Protein AF-A0A7S2PCS6-F1 (afdb_monomer_lite)

Foldseek 3Di:
DPPDDPPDDPDDDDDPDDDDDDDPVRVVVCVVVVNDPDVPVVVLVVLLVVQLVVCVVPVASCQDCDDPVCNPNSVVLVLQLVQVVCVVVVHDHPCDPVNVVSCVVSRRDSCPPVVVVVVVVVVVVVD

Secondary structure (DSSP, 8-state):
----S-S----------SSSPPPHHHHHHHHHTT--S-HHHHHHHHHHHHHHHHHHHHSS----SS-TT-HHHHHHHHHHHHHHHHHHTT---S--HHHHHHHHHTT--S-HHHHHHHHHHHHHH--

Organism: NCBI:txid163516

Sequence (127 aa):
NYKKFNSQRIGQSDEYK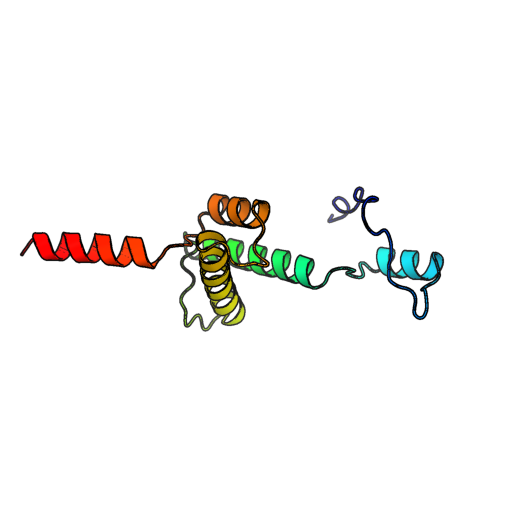IHGALSPERIQLLNEEGFSWDPREDTWHIMFDQLMQYKSKHGDCLVPRKFPENQSLANWAKNQREYFLRVKIGKPSPLTESRIIQLSDAGFEFELSKMKWELRYDQLKEF

Structure (mmCIF, N/CA/C/O backbone):
data_AF-A0A7S2PCS6-F1
#
_entry.id   AF-A0A7S2PCS6-F1
#
loop_
_atom_site.group_PDB
_atom_site.id
_atom_site.type_symbol
_atom_site.label_atom_id
_atom_site.label_alt_id
_atom_site.label_comp_id
_atom_site.label_asym_id
_atom_site.label_entity_id
_atom_site.label_seq_id
_atom_site.pdbx_PDB_ins_code
_atom_site.Cartn_x
_atom_site.Cartn_y
_atom_site.Cartn_z
_atom_site.occupancy
_atom_site.B_iso_or_equiv
_atom_site.auth_seq_id
_atom_site.auth_comp_id
_atom_site.auth_asym_id
_atom_site.auth_atom_id
_atom_site.pdbx_PDB_model_num
ATOM 1 N N . ASN A 1 1 ? 13.913 -23.293 5.882 1.00 35.31 1 ASN A N 1
ATOM 2 C CA . ASN A 1 1 ? 13.683 -23.849 4.529 1.00 35.31 1 ASN A CA 1
ATOM 3 C C . ASN A 1 1 ? 12.935 -22.852 3.650 1.00 35.31 1 ASN A C 1
ATOM 5 O O . ASN A 1 1 ? 11.778 -23.073 3.335 1.00 35.31 1 ASN A O 1
ATOM 9 N N . TYR A 1 2 ? 13.613 -21.777 3.235 1.00 27.12 2 TYR A N 1
ATOM 10 C CA . TYR A 1 2 ? 13.098 -20.770 2.290 1.00 27.12 2 TYR A CA 1
ATOM 11 C C . TYR A 1 2 ? 13.882 -20.801 0.965 1.00 27.12 2 TYR A C 1
ATOM 13 O O . TYR A 1 2 ? 14.191 -19.780 0.368 1.00 27.12 2 TYR A O 1
ATOM 21 N N . LYS A 1 3 ? 14.246 -22.002 0.502 1.00 37.91 3 LYS A N 1
ATOM 22 C CA . LYS A 1 3 ? 14.823 -22.219 -0.830 1.00 37.91 3 LYS A CA 1
ATOM 23 C C . LYS A 1 3 ? 13.750 -22.829 -1.715 1.00 37.91 3 LYS A C 1
ATOM 25 O O . LYS A 1 3 ? 13.653 -24.049 -1.761 1.00 37.91 3 LYS A O 1
ATOM 30 N N . LYS A 1 4 ? 12.911 -21.987 -2.317 1.00 38.25 4 LYS A N 1
ATOM 31 C CA . LYS A 1 4 ? 12.033 -22.274 -3.468 1.00 38.25 4 LYS A CA 1
ATOM 32 C C . LYS A 1 4 ? 11.138 -21.052 -3.654 1.00 38.25 4 LYS A C 1
ATOM 34 O O . LYS A 1 4 ? 10.060 -21.051 -3.097 1.00 38.25 4 LYS A O 1
ATOM 39 N N . PHE A 1 5 ? 11.603 -20.018 -4.356 1.00 36.28 5 PHE A N 1
ATOM 40 C CA . PHE A 1 5 ? 10.693 -19.121 -5.093 1.00 36.28 5 PHE A CA 1
ATOM 41 C C . PHE A 1 5 ? 11.350 -18.250 -6.175 1.00 36.28 5 PHE A C 1
ATOM 43 O O . PHE A 1 5 ? 10.621 -17.690 -6.976 1.00 36.28 5 PHE A O 1
ATOM 50 N N . ASN A 1 6 ? 12.681 -18.229 -6.328 1.00 31.17 6 ASN A N 1
ATOM 51 C CA . ASN A 1 6 ? 13.324 -17.445 -7.398 1.00 31.17 6 ASN A CA 1
ATOM 52 C C . ASN A 1 6 ? 13.991 -18.316 -8.473 1.00 31.17 6 ASN A C 1
ATOM 54 O O . ASN A 1 6 ? 15.151 -18.131 -8.815 1.00 31.17 6 ASN A O 1
ATOM 58 N N . SER A 1 7 ? 13.246 -19.282 -9.017 1.00 34.78 7 SER A N 1
ATOM 59 C CA . SER A 1 7 ? 13.635 -20.003 -10.237 1.00 34.78 7 SER A CA 1
ATOM 60 C C . SER A 1 7 ? 12.510 -19.914 -11.256 1.00 34.78 7 SER A C 1
ATOM 62 O O . SER A 1 7 ? 11.820 -20.897 -11.492 1.00 34.78 7 SER A O 1
ATOM 64 N N . GLN A 1 8 ? 12.310 -18.716 -11.800 1.00 37.12 8 GLN A N 1
ATOM 65 C CA . GLN A 1 8 ? 11.776 -18.432 -13.137 1.00 37.12 8 GLN A CA 1
ATOM 66 C C . GLN A 1 8 ? 11.373 -16.965 -13.170 1.00 37.12 8 GLN A C 1
ATOM 68 O O . GLN A 1 8 ? 10.354 -16.598 -12.602 1.00 37.12 8 GLN A O 1
ATOM 73 N N . ARG A 1 9 ? 12.187 -16.151 -13.842 1.00 39.62 9 ARG A N 1
ATOM 74 C CA . ARG A 1 9 ? 11.788 -14.972 -14.627 1.00 39.62 9 ARG A CA 1
ATOM 75 C C . ARG A 1 9 ? 13.030 -14.462 -15.354 1.00 39.62 9 ARG A C 1
ATOM 77 O O . ARG A 1 9 ? 13.574 -13.408 -15.060 1.00 39.62 9 ARG A O 1
ATOM 84 N N . ILE A 1 10 ? 13.503 -15.277 -16.294 1.00 46.03 10 ILE A N 1
ATOM 85 C CA . ILE A 1 10 ? 14.352 -14.789 -17.380 1.00 46.03 10 ILE A CA 1
ATOM 86 C C . ILE A 1 10 ? 13.367 -14.387 -18.475 1.00 46.03 10 ILE A C 1
ATOM 88 O O . ILE A 1 10 ? 12.714 -15.249 -19.060 1.00 46.03 10 ILE A O 1
ATOM 92 N N . GLY A 1 11 ? 13.170 -13.087 -18.667 1.00 39.22 11 GLY A N 1
ATOM 93 C CA . GLY A 1 11 ? 12.281 -12.565 -19.699 1.00 39.22 11 GLY A CA 1
ATOM 94 C C . GLY A 1 11 ? 11.759 -11.175 -19.362 1.00 39.22 11 GLY A C 1
ATOM 95 O O . GLY A 1 11 ? 10.913 -11.042 -18.481 1.00 39.22 11 GLY A O 1
ATOM 96 N N . GLN A 1 12 ? 12.225 -10.194 -20.140 1.00 34.69 12 GLN A N 1
ATOM 97 C CA . GLN A 1 12 ? 11.927 -8.753 -20.122 1.00 34.69 12 GLN A CA 1
ATOM 98 C C . GLN A 1 12 ? 12.831 -7.891 -19.231 1.00 34.69 12 GLN A C 1
ATOM 100 O O . GLN A 1 12 ? 12.408 -7.314 -18.235 1.00 34.69 12 GLN A O 1
ATOM 105 N N . SER A 1 13 ? 14.077 -7.741 -19.670 1.00 40.16 13 SER A N 1
ATOM 106 C CA . SER A 1 13 ? 14.900 -6.563 -19.380 1.00 40.16 13 SER A CA 1
ATOM 107 C C . SER A 1 13 ? 15.804 -6.288 -20.584 1.00 40.16 13 SER A C 1
ATOM 109 O O . SER A 1 13 ? 17.031 -6.260 -20.475 1.00 40.16 13 SER A O 1
ATOM 111 N N . ASP A 1 14 ? 15.194 -6.174 -21.764 1.00 44.34 14 ASP A N 1
ATOM 112 C CA . ASP A 1 14 ? 15.871 -5.556 -22.897 1.00 44.34 14 ASP A CA 1
ATOM 113 C C . ASP A 1 14 ? 16.155 -4.096 -22.505 1.00 44.34 14 ASP A C 1
ATOM 115 O O . ASP A 1 14 ? 15.255 -3.371 -22.083 1.00 44.34 14 ASP A O 1
ATOM 119 N N . GLU A 1 15 ? 17.426 -3.699 -22.592 1.00 41.91 15 GLU A N 1
ATOM 120 C CA . GLU A 1 15 ? 17.942 -2.346 -22.338 1.00 41.91 15 GLU A CA 1
ATOM 121 C C . GLU A 1 15 ? 17.988 -1.865 -20.873 1.00 41.91 15 GLU A C 1
ATOM 123 O O . GLU A 1 15 ? 17.385 -0.855 -20.498 1.00 41.91 15 GLU A O 1
ATOM 128 N N . TYR A 1 16 ? 18.866 -2.454 -20.051 1.00 50.84 16 TYR A N 1
ATOM 129 C CA . TYR A 1 16 ? 19.509 -1.646 -19.006 1.00 50.84 16 TYR A CA 1
ATOM 130 C C . TYR A 1 16 ? 20.381 -0.594 -19.695 1.00 50.84 16 TYR A C 1
ATOM 132 O O . TYR A 1 16 ? 21.510 -0.857 -20.114 1.00 50.84 16 TYR A O 1
ATOM 140 N N . LYS A 1 17 ? 19.788 0.586 -19.890 1.00 43.72 17 LYS A N 1
ATOM 141 C CA . LYS A 1 17 ? 20.380 1.728 -20.579 1.00 43.72 17 LYS A CA 1
ATOM 142 C C . LYS A 1 17 ? 21.786 2.010 -20.060 1.00 43.72 17 LYS A C 1
ATOM 144 O O . LYS A 1 17 ? 22.029 2.305 -18.894 1.00 43.72 17 LYS A O 1
ATOM 149 N N . ILE A 1 18 ? 22.682 1.875 -21.021 1.00 52.25 18 ILE A N 1
ATOM 150 C CA . ILE A 1 18 ? 24.127 1.981 -21.010 1.00 52.25 18 ILE A CA 1
ATOM 151 C C . ILE A 1 18 ? 24.570 3.310 -20.388 1.00 52.25 18 ILE A C 1
ATOM 153 O O . ILE A 1 18 ? 24.533 4.343 -21.043 1.00 52.25 18 ILE A O 1
ATOM 157 N N . HIS A 1 19 ? 25.053 3.249 -19.148 1.00 38.25 19 HIS A N 1
ATOM 158 C CA . HIS A 1 19 ? 26.172 4.052 -18.649 1.00 38.25 19 HIS A CA 1
ATOM 159 C C . HIS A 1 19 ? 26.857 3.255 -17.520 1.00 38.25 19 HIS A C 1
ATOM 161 O O . HIS A 1 19 ? 26.496 3.379 -16.356 1.00 38.25 19 HIS A O 1
ATOM 167 N N . GLY A 1 20 ? 27.824 2.395 -17.874 1.00 54.09 20 GLY A N 1
ATOM 168 C CA . GLY A 1 20 ? 28.641 1.631 -16.910 1.00 54.09 20 GLY A CA 1
ATOM 169 C C . GLY A 1 20 ? 28.135 0.220 -16.576 1.00 54.09 20 GLY A C 1
ATOM 170 O O . GLY A 1 20 ? 27.941 -0.098 -15.407 1.00 54.09 20 GLY A O 1
ATOM 171 N N . ALA A 1 21 ? 27.920 -0.625 -17.593 1.00 66.44 21 ALA A N 1
ATOM 172 C CA . ALA A 1 21 ? 27.394 -1.986 -17.439 1.00 66.44 21 ALA A CA 1
ATOM 173 C C . ALA A 1 21 ? 28.178 -2.830 -16.407 1.00 66.44 21 ALA A C 1
ATOM 175 O O . ALA A 1 21 ? 29.402 -2.957 -16.484 1.00 66.44 21 ALA A O 1
ATOM 176 N N . LEU A 1 22 ? 27.459 -3.419 -15.445 1.00 70.06 22 LEU A N 1
ATOM 177 C CA . LEU A 1 22 ? 27.990 -4.437 -14.535 1.00 70.06 22 LEU A CA 1
ATOM 178 C C . LEU A 1 22 ? 28.318 -5.708 -15.330 1.00 70.06 22 LEU A C 1
ATOM 180 O O . LEU A 1 22 ? 27.570 -6.083 -16.231 1.00 70.06 22 LEU A O 1
ATOM 184 N N . SER A 1 23 ? 29.430 -6.371 -14.999 1.00 80.06 23 SER A N 1
ATOM 185 C CA . SER A 1 23 ? 29.782 -7.634 -15.650 1.00 80.06 23 SER A CA 1
ATOM 186 C C . SER A 1 23 ? 28.782 -8.740 -15.270 1.00 80.06 23 SER A C 1
ATOM 188 O O . SER A 1 23 ? 28.196 -8.677 -14.181 1.00 80.06 23 SER A O 1
ATOM 190 N N . PRO A 1 24 ? 28.590 -9.762 -16.122 1.00 74.94 24 PRO A N 1
ATOM 191 C CA . PRO A 1 24 ? 27.722 -10.900 -15.816 1.00 74.94 24 PRO A CA 1
ATOM 192 C C . PRO A 1 24 ? 28.046 -11.562 -14.469 1.00 74.94 24 PRO A C 1
ATOM 194 O O . PRO A 1 24 ? 27.138 -11.930 -13.730 1.00 74.94 24 PRO A O 1
ATOM 197 N N . GLU A 1 25 ? 29.327 -11.624 -14.100 1.00 76.94 25 GLU A N 1
ATOM 198 C CA . GLU A 1 25 ? 29.791 -12.185 -12.826 1.00 76.94 25 GLU A CA 1
ATOM 199 C C . GLU A 1 25 ? 29.337 -11.333 -11.633 1.00 76.94 25 GLU A C 1
ATOM 201 O O . GLU A 1 25 ? 28.933 -11.865 -10.602 1.00 76.94 25 GLU A O 1
ATOM 206 N N . ARG A 1 26 ? 29.343 -9.998 -11.767 1.00 76.25 26 ARG A N 1
ATOM 207 C CA . ARG A 1 26 ? 28.826 -9.095 -10.726 1.00 76.25 26 ARG A CA 1
ATOM 208 C C . ARG A 1 26 ? 27.315 -9.207 -10.583 1.00 76.25 26 ARG A C 1
ATOM 210 O O . ARG A 1 26 ? 26.817 -9.180 -9.465 1.00 76.25 26 ARG A O 1
ATOM 217 N N . ILE A 1 27 ? 26.595 -9.346 -11.695 1.00 76.25 27 ILE A N 1
ATOM 218 C CA . ILE A 1 27 ? 25.145 -9.576 -11.677 1.00 76.25 27 ILE A CA 1
ATOM 219 C C . ILE A 1 27 ? 24.837 -10.904 -10.978 1.00 76.25 27 ILE A C 1
ATOM 221 O O . ILE A 1 27 ? 23.936 -10.954 -10.146 1.00 76.25 27 ILE A O 1
ATOM 225 N N . GLN A 1 28 ? 25.607 -11.957 -11.263 1.00 74.94 28 GLN A N 1
ATOM 226 C CA . GLN A 1 28 ? 25.443 -13.255 -10.614 1.00 74.94 28 GLN A CA 1
ATOM 227 C C . GLN A 1 28 ? 25.683 -13.176 -9.102 1.00 74.94 28 GLN A C 1
ATOM 229 O O . GLN A 1 28 ? 24.833 -13.638 -8.347 1.00 74.94 28 GLN A O 1
ATOM 234 N N . LEU A 1 29 ? 26.770 -12.539 -8.656 1.00 80.31 29 LEU A N 1
ATOM 235 C CA . LEU A 1 29 ? 27.038 -12.344 -7.225 1.00 80.31 29 LEU A CA 1
ATOM 236 C C . LEU A 1 29 ? 25.917 -11.556 -6.539 1.00 80.31 29 LEU A C 1
ATOM 238 O O . LEU A 1 29 ? 25.445 -11.947 -5.480 1.00 80.31 29 LEU A O 1
ATOM 242 N N . LEU A 1 30 ? 25.441 -10.476 -7.161 1.00 78.00 30 LEU A N 1
ATOM 243 C CA . LEU A 1 30 ? 24.322 -9.698 -6.628 1.00 78.00 30 LEU A CA 1
ATOM 244 C C . LEU A 1 30 ? 23.046 -10.548 -6.530 1.00 78.00 30 LEU A C 1
ATOM 246 O O . LEU A 1 30 ? 22.355 -10.490 -5.518 1.00 78.00 30 LEU A O 1
ATOM 250 N N . ASN A 1 31 ? 22.758 -11.385 -7.527 1.00 76.19 31 ASN A N 1
ATOM 251 C CA . ASN A 1 31 ? 21.622 -12.306 -7.480 1.00 76.19 31 ASN A CA 1
ATOM 252 C C . ASN A 1 31 ? 21.760 -13.357 -6.367 1.00 76.19 31 ASN A C 1
ATOM 254 O O . ASN A 1 31 ? 20.773 -13.668 -5.702 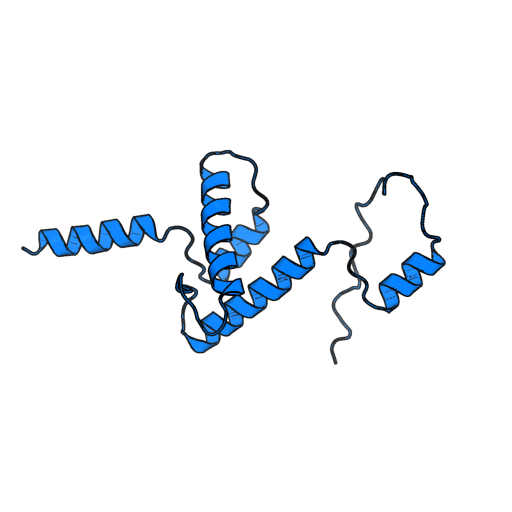1.00 76.19 31 ASN A O 1
ATOM 258 N N . GLU A 1 32 ? 22.963 -13.900 -6.157 1.00 78.69 32 GLU A N 1
ATOM 259 C CA . GLU A 1 32 ? 23.256 -14.868 -5.089 1.00 78.69 32 GLU A CA 1
ATOM 260 C C . GLU A 1 32 ? 23.100 -14.246 -3.693 1.00 78.69 32 GLU A C 1
ATOM 262 O O . GLU A 1 32 ? 22.565 -14.892 -2.791 1.00 78.69 32 GLU A O 1
ATOM 267 N N . GLU A 1 33 ? 23.456 -12.970 -3.547 1.00 79.69 33 GLU A N 1
ATOM 268 C CA . GLU A 1 33 ? 23.258 -12.171 -2.330 1.00 79.69 33 GLU A CA 1
ATOM 269 C C . GLU A 1 3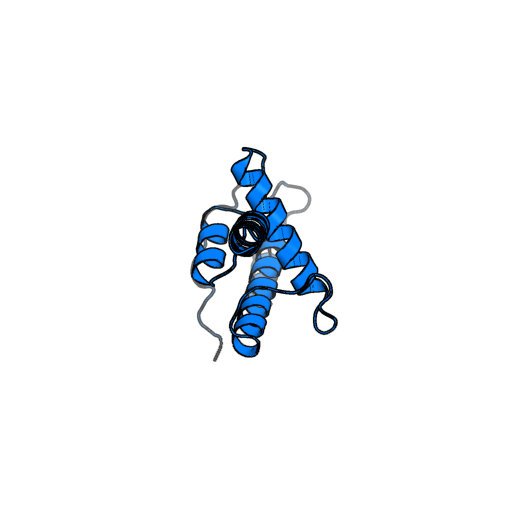3 ? 21.813 -11.650 -2.169 1.00 79.69 33 GLU A C 1
ATOM 271 O O . GLU A 1 33 ? 21.500 -10.941 -1.212 1.00 79.69 33 GLU A O 1
ATOM 276 N N . GLY A 1 34 ? 20.903 -11.996 -3.089 1.00 69.81 34 GLY A N 1
ATOM 277 C CA . GLY A 1 34 ? 19.497 -11.590 -3.030 1.00 69.81 34 GLY A 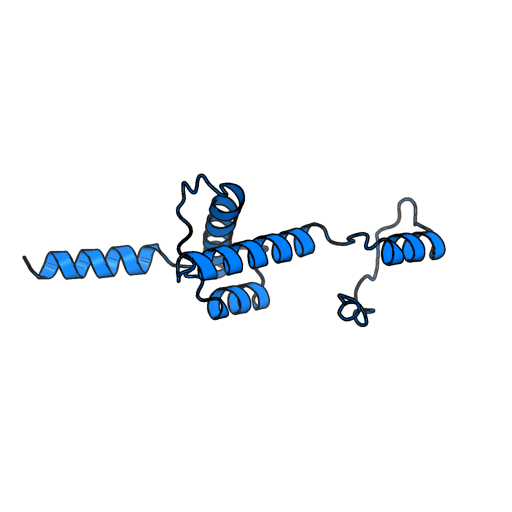CA 1
ATOM 278 C C . GLY A 1 34 ? 19.268 -10.104 -3.317 1.00 69.81 34 GLY A C 1
ATOM 279 O O . GLY A 1 34 ? 18.291 -9.528 -2.839 1.00 69.81 34 GLY A O 1
ATOM 280 N N . PHE A 1 35 ? 20.165 -9.473 -4.075 1.00 71.25 35 PHE A N 1
ATOM 281 C CA . PHE A 1 35 ? 20.048 -8.075 -4.467 1.00 71.25 35 PHE A CA 1
ATOM 282 C C . PHE A 1 35 ? 18.760 -7.825 -5.251 1.00 71.25 35 PHE A C 1
ATOM 284 O O . PHE A 1 35 ? 18.447 -8.506 -6.231 1.00 71.25 35 PHE A O 1
ATOM 291 N N . SER A 1 36 ? 18.036 -6.794 -4.832 1.00 70.38 36 SER A N 1
ATOM 292 C CA . SER A 1 36 ? 16.802 -6.387 -5.479 1.00 70.38 36 SER A CA 1
ATOM 293 C C . SER A 1 36 ? 17.054 -5.477 -6.665 1.00 70.38 36 SER A C 1
ATOM 295 O O . SER A 1 36 ? 17.567 -4.365 -6.528 1.00 70.38 36 SER A O 1
ATOM 297 N N . TRP A 1 37 ? 16.622 -5.933 -7.834 1.00 73.88 37 TRP A N 1
ATOM 298 C CA . TRP A 1 37 ? 16.649 -5.140 -9.060 1.00 73.88 37 TRP A CA 1
ATOM 299 C C . TRP A 1 37 ? 15.412 -4.251 -9.221 1.00 73.88 37 TRP A C 1
ATOM 301 O O . TRP A 1 37 ? 15.422 -3.355 -10.064 1.00 73.88 37 TRP A O 1
ATOM 311 N N . ASP A 1 38 ? 14.380 -4.453 -8.393 1.00 74.75 38 ASP A N 1
ATOM 312 C CA . ASP A 1 38 ? 13.206 -3.587 -8.331 1.00 74.75 38 ASP A CA 1
ATOM 313 C C . ASP A 1 38 ? 12.787 -3.312 -6.873 1.00 74.75 38 ASP A C 1
ATOM 315 O O . ASP A 1 38 ? 11.885 -3.954 -6.327 1.00 74.75 38 ASP A O 1
ATOM 319 N N . PRO A 1 39 ? 13.392 -2.292 -6.235 1.00 72.69 39 PRO A N 1
ATOM 320 C CA . PRO A 1 39 ? 13.045 -1.901 -4.871 1.00 72.69 39 PRO A CA 1
ATOM 321 C C . PRO A 1 39 ? 11.563 -1.538 -4.678 1.00 72.69 39 PRO A C 1
ATOM 323 O O . PRO A 1 39 ? 11.065 -1.534 -3.547 1.00 72.69 39 PRO A O 1
ATOM 326 N N . ARG A 1 40 ? 10.838 -1.189 -5.755 1.00 72.56 40 ARG A N 1
ATOM 327 C CA . ARG A 1 40 ? 9.405 -0.870 -5.673 1.00 72.56 40 ARG A CA 1
ATOM 328 C C . ARG A 1 40 ? 8.566 -2.139 -5.574 1.00 72.56 40 ARG A C 1
ATOM 330 O O . ARG A 1 40 ? 7.606 -2.133 -4.803 1.00 72.56 40 ARG A O 1
ATOM 337 N N . GLU A 1 41 ? 8.922 -3.194 -6.305 1.00 77.12 41 GLU A N 1
ATOM 338 C CA . GLU A 1 41 ? 8.287 -4.513 -6.164 1.00 77.12 41 GLU A CA 1
ATOM 339 C C . GLU A 1 41 ? 8.529 -5.098 -4.771 1.00 77.12 41 GLU A C 1
ATOM 341 O O . GLU A 1 41 ? 7.587 -5.541 -4.115 1.00 77.12 41 GLU A O 1
ATOM 346 N N . ASP A 1 42 ? 9.741 -4.980 -4.236 1.00 81.06 42 ASP A N 1
ATOM 347 C CA . ASP A 1 42 ? 10.018 -5.437 -2.870 1.00 81.06 42 ASP A CA 1
ATOM 348 C C . ASP A 1 42 ? 9.190 -4.692 -1.827 1.00 81.06 42 ASP A C 1
ATOM 350 O O . ASP A 1 42 ? 8.607 -5.291 -0.921 1.00 81.06 42 ASP A O 1
ATOM 354 N N . THR A 1 43 ? 9.089 -3.369 -1.978 1.00 86.38 43 THR A N 1
ATOM 355 C CA . THR A 1 43 ? 8.262 -2.545 -1.090 1.00 86.38 43 THR A CA 1
ATOM 356 C C . THR A 1 43 ? 6.795 -2.972 -1.154 1.00 86.38 43 THR A C 1
ATOM 358 O O . THR A 1 43 ? 6.112 -2.964 -0.128 1.00 86.38 43 THR A O 1
ATOM 361 N N . TRP A 1 44 ? 6.295 -3.353 -2.334 1.00 90.31 44 TRP A N 1
ATOM 362 C CA . TRP A 1 44 ? 4.945 -3.891 -2.481 1.00 90.31 44 TRP A CA 1
ATOM 363 C C . TRP A 1 44 ? 4.760 -5.168 -1.663 1.00 90.31 44 TRP A C 1
ATOM 365 O O . TRP A 1 44 ? 3.842 -5.222 -0.845 1.00 90.31 44 TRP A O 1
ATOM 375 N N . HIS A 1 45 ? 5.644 -6.154 -1.833 1.00 90.44 45 HIS A N 1
ATOM 376 C CA . HIS A 1 45 ? 5.552 -7.433 -1.128 1.00 90.44 45 HIS A CA 1
ATOM 377 C C . HIS A 1 45 ? 5.627 -7.264 0.392 1.00 90.44 45 HIS A C 1
ATOM 379 O O . HIS A 1 45 ? 4.760 -7.764 1.105 1.00 90.44 45 HIS A O 1
ATOM 385 N N . ILE A 1 46 ? 6.580 -6.468 0.886 1.00 91.88 46 ILE A N 1
ATOM 386 C CA . ILE A 1 46 ? 6.733 -6.193 2.323 1.00 91.88 46 ILE A CA 1
ATOM 387 C C . ILE A 1 46 ? 5.460 -5.568 2.907 1.00 91.88 46 ILE A C 1
ATOM 389 O O . ILE A 1 46 ? 4.997 -5.964 3.976 1.00 91.88 46 ILE A O 1
ATOM 393 N N . MET A 1 47 ? 4.882 -4.578 2.225 1.00 95.12 47 MET A N 1
ATOM 394 C CA . MET A 1 47 ? 3.688 -3.890 2.722 1.00 95.12 47 MET A CA 1
ATOM 395 C C . MET A 1 47 ? 2.434 -4.759 2.617 1.00 95.12 47 MET A C 1
ATOM 397 O O . MET A 1 47 ? 1.574 -4.695 3.496 1.00 95.12 47 MET A O 1
ATOM 401 N N . PHE A 1 48 ? 2.340 -5.593 1.581 1.00 94.31 48 PHE A N 1
ATOM 402 C CA . PHE A 1 48 ? 1.263 -6.565 1.447 1.00 94.31 48 PHE A CA 1
ATOM 403 C C . PHE A 1 48 ? 1.308 -7.605 2.575 1.00 94.31 48 PHE A C 1
ATOM 405 O O . PHE A 1 48 ? 0.287 -7.864 3.210 1.00 94.31 48 PHE A O 1
ATOM 412 N N . ASP A 1 49 ? 2.489 -8.119 2.917 1.00 95.19 49 ASP A N 1
ATOM 413 C CA . ASP A 1 49 ? 2.651 -9.032 4.052 1.00 95.19 49 ASP A CA 1
ATOM 414 C C . ASP A 1 49 ? 2.272 -8.359 5.380 1.00 95.19 49 ASP A C 1
ATOM 416 O O . ASP A 1 49 ? 1.591 -8.958 6.216 1.00 95.19 49 ASP A O 1
ATOM 420 N N . GLN A 1 50 ? 2.638 -7.086 5.572 1.00 95.69 50 GLN A N 1
ATOM 421 C CA . GLN A 1 50 ? 2.212 -6.310 6.743 1.00 95.69 50 GLN A CA 1
ATOM 422 C C . GLN A 1 50 ? 0.691 -6.117 6.796 1.00 95.69 50 GLN A C 1
ATOM 424 O O . GLN A 1 50 ? 0.105 -6.178 7.879 1.00 95.69 50 GLN A O 1
ATOM 429 N N . LEU A 1 51 ? 0.034 -5.920 5.648 1.00 96.38 51 LEU A N 1
ATOM 430 C CA . LEU A 1 51 ? -1.425 -5.867 5.569 1.00 96.38 51 LEU A CA 1
ATOM 431 C C . LEU A 1 51 ? -2.046 -7.208 5.985 1.00 96.38 51 LEU A C 1
ATOM 433 O O . LEU A 1 51 ? -3.006 -7.222 6.752 1.00 96.38 51 LEU A O 1
ATOM 437 N N . MET A 1 52 ? -1.486 -8.333 5.538 1.00 96.62 52 MET A N 1
ATOM 438 C CA . MET A 1 52 ? -1.971 -9.662 5.918 1.00 96.62 52 MET A CA 1
ATOM 439 C C . MET A 1 52 ? -1.784 -9.945 7.413 1.00 96.62 52 MET A C 1
ATOM 441 O O . MET A 1 52 ? -2.671 -10.519 8.045 1.00 96.62 52 MET A O 1
ATOM 445 N N . GLN A 1 53 ? -0.680 -9.488 8.011 1.00 95.19 53 GLN A N 1
ATOM 446 C CA . GLN A 1 53 ? -0.478 -9.554 9.463 1.00 95.19 53 GLN A CA 1
ATOM 447 C C . GLN A 1 53 ? -1.496 -8.693 10.218 1.00 95.19 53 GLN A C 1
ATOM 449 O O . GLN A 1 53 ? -2.072 -9.148 11.208 1.00 95.19 53 GLN A O 1
ATOM 454 N N . TYR A 1 54 ? -1.760 -7.475 9.732 1.00 95.31 54 TYR A N 1
ATOM 455 C CA . TYR A 1 54 ? -2.812 -6.620 10.278 1.00 95.31 54 TYR A CA 1
ATOM 456 C C . TYR A 1 54 ? -4.167 -7.335 10.224 1.00 95.31 54 TYR A C 1
ATOM 458 O O . TYR A 1 54 ? -4.831 -7.463 11.252 1.00 95.31 54 TYR A O 1
ATOM 466 N N . LYS A 1 55 ? -4.531 -7.901 9.067 1.00 94.69 55 LYS A N 1
ATOM 467 C CA . LYS A 1 55 ? -5.767 -8.670 8.896 1.00 94.69 55 LYS A CA 1
ATOM 468 C C . LYS A 1 55 ? -5.850 -9.854 9.847 1.00 94.69 55 LYS A C 1
ATOM 470 O O . LYS A 1 55 ? -6.885 -10.059 10.466 1.00 94.69 55 LYS A O 1
ATOM 475 N N . SER A 1 56 ? -4.769 -10.610 10.019 1.00 94.12 56 SER A N 1
ATOM 476 C CA . SER A 1 56 ? -4.750 -11.734 10.961 1.00 94.12 56 SER A CA 1
ATOM 477 C C . SER A 1 56 ? -5.004 -11.301 12.408 1.00 94.12 56 SER A C 1
ATOM 479 O O . SER A 1 56 ? -5.530 -12.094 13.184 1.00 94.12 56 SER A O 1
ATOM 481 N N . LYS A 1 57 ? -4.613 -10.078 12.785 1.00 93.56 57 LYS A N 1
ATOM 482 C CA . LYS A 1 57 ? -4.777 -9.546 14.144 1.00 93.56 57 LYS A CA 1
ATOM 483 C C . LYS A 1 57 ? -6.135 -8.873 14.361 1.00 93.56 57 LYS A C 1
ATOM 485 O O . LYS A 1 57 ? -6.690 -8.978 15.450 1.00 93.56 57 LYS A O 1
ATOM 490 N N . HIS A 1 58 ? -6.641 -8.162 13.356 1.00 91.25 58 HIS A N 1
ATOM 491 C CA . HIS A 1 58 ? -7.828 -7.309 13.470 1.00 91.25 58 HIS A CA 1
ATOM 492 C C . HIS A 1 58 ? -9.083 -7.907 12.814 1.00 91.25 58 HIS A C 1
ATOM 494 O O . HIS A 1 58 ? -10.188 -7.486 13.129 1.00 91.25 58 HIS A O 1
ATOM 500 N N . GLY A 1 59 ? -8.927 -8.899 11.934 1.00 90.88 59 GLY A N 1
ATOM 501 C CA . GLY A 1 59 ? -10.008 -9.540 11.179 1.00 90.88 59 GLY A CA 1
ATOM 502 C C . GLY A 1 59 ? -10.342 -8.857 9.848 1.00 90.88 59 GLY A C 1
ATOM 503 O O . GLY A 1 59 ? -11.012 -9.457 9.010 1.00 90.88 59 GLY A O 1
ATOM 504 N N . ASP A 1 60 ? -9.839 -7.643 9.617 1.00 90.12 60 ASP A N 1
ATOM 505 C CA . ASP A 1 60 ? -10.134 -6.823 8.442 1.00 90.12 60 ASP A CA 1
ATOM 506 C C . ASP A 1 60 ? -8.885 -6.134 7.864 1.00 90.12 60 ASP A C 1
ATOM 508 O O . ASP A 1 60 ? -7.793 -6.179 8.427 1.00 90.12 60 ASP A O 1
ATOM 512 N N . CYS A 1 61 ? -9.052 -5.477 6.716 1.00 91.81 61 CYS A N 1
ATOM 513 C CA . CYS A 1 61 ? -8.025 -4.654 6.071 1.00 91.81 61 CYS A CA 1
ATOM 514 C C . CYS A 1 61 ? -8.292 -3.142 6.242 1.00 91.81 61 CYS A C 1
ATOM 516 O O . CYS A 1 61 ? -7.789 -2.310 5.474 1.00 91.81 61 CYS A O 1
ATOM 518 N N . LEU A 1 62 ? -9.092 -2.753 7.238 1.00 88.62 62 LEU A N 1
ATOM 519 C CA . LEU A 1 62 ? -9.510 -1.377 7.509 1.00 88.62 62 LEU A CA 1
ATOM 520 C C . LEU A 1 62 ? -8.464 -0.635 8.347 1.00 88.62 62 LEU A C 1
ATOM 522 O O . LEU A 1 62 ? -8.751 -0.100 9.416 1.00 88.62 62 LEU A O 1
ATOM 526 N N . VAL A 1 63 ? -7.234 -0.563 7.830 1.00 90.06 63 VAL A N 1
ATOM 527 C CA . VAL A 1 63 ? -6.114 0.093 8.518 1.00 90.06 63 VAL A CA 1
ATOM 528 C C . VAL A 1 63 ? -6.459 1.563 8.838 1.00 90.06 63 VAL A C 1
ATOM 530 O O . VAL A 1 63 ? -6.700 2.346 7.903 1.00 90.06 63 VAL A O 1
ATOM 533 N N . PRO A 1 64 ? -6.469 1.974 10.124 1.00 87.50 64 PRO A N 1
ATOM 534 C CA . PRO A 1 64 ? -6.768 3.339 10.531 1.00 87.50 64 PRO A CA 1
ATOM 535 C C . PRO A 1 64 ? -5.740 4.331 9.991 1.00 87.50 64 PRO A C 1
ATOM 537 O O . PRO A 1 64 ? -4.550 4.046 9.912 1.00 87.50 64 PRO A O 1
ATOM 540 N N . ARG A 1 65 ? -6.176 5.561 9.689 1.00 86.12 65 ARG A N 1
ATOM 541 C CA . ARG A 1 65 ? -5.269 6.626 9.213 1.00 86.12 65 ARG A CA 1
ATOM 542 C C . ARG A 1 65 ? -4.156 6.947 10.219 1.00 86.12 65 ARG A C 1
ATOM 544 O O . ARG A 1 65 ? -3.040 7.278 9.821 1.00 86.12 65 ARG A O 1
ATOM 551 N N . LYS A 1 66 ? -4.488 6.904 11.508 1.00 87.69 66 LYS A N 1
ATOM 552 C CA . LYS A 1 66 ? -3.537 6.997 12.615 1.00 87.69 66 LYS A CA 1
ATOM 553 C C . LYS A 1 66 ? -3.431 5.599 13.205 1.00 87.69 66 LYS A C 1
ATOM 555 O O . LYS A 1 66 ? -4.302 5.215 13.978 1.00 87.69 66 LYS A O 1
ATOM 560 N N . PHE A 1 67 ? -2.415 4.855 12.787 1.00 90.56 67 PHE A N 1
ATOM 561 C CA . PHE A 1 67 ? -2.118 3.527 13.315 1.00 90.56 67 PHE A CA 1
ATOM 562 C C . PHE A 1 67 ? -0.749 3.592 14.003 1.00 90.56 67 PHE A C 1
ATOM 564 O O . PHE A 1 67 ? 0.269 3.507 13.312 1.00 90.56 67 PHE A O 1
ATOM 571 N N . PRO A 1 68 ? -0.708 3.846 15.326 1.00 88.38 68 PRO A N 1
ATOM 572 C CA . PRO A 1 68 ? 0.537 4.085 16.057 1.00 88.38 68 PRO A CA 1
ATOM 573 C C . PRO A 1 68 ? 1.551 2.947 15.931 1.00 88.38 68 PRO A C 1
ATOM 575 O O . PRO A 1 68 ? 2.750 3.198 15.876 1.00 88.38 68 PRO A O 1
ATOM 578 N N . GLU A 1 69 ? 1.071 1.708 15.846 1.00 92.25 69 GLU A N 1
ATOM 579 C CA . GLU A 1 69 ? 1.901 0.514 15.736 1.00 92.25 69 GLU A CA 1
ATOM 580 C C . GLU A 1 69 ? 2.616 0.424 14.387 1.00 92.25 69 GLU A C 1
ATOM 582 O O . GLU A 1 69 ? 3.712 -0.127 14.310 1.00 92.25 69 GLU A O 1
ATOM 587 N N . ASN A 1 70 ? 2.012 0.955 13.318 1.00 92.94 70 ASN A N 1
ATOM 588 C CA . ASN A 1 70 ? 2.618 0.961 11.992 1.00 92.94 70 ASN A CA 1
ATOM 589 C C . ASN A 1 70 ? 2.051 2.078 11.099 1.00 92.94 70 ASN A C 1
ATOM 591 O O . ASN A 1 70 ? 1.186 1.871 10.240 1.00 92.94 70 ASN A O 1
ATOM 595 N N . GLN A 1 71 ? 2.594 3.286 11.262 1.00 94.50 71 GLN A N 1
ATOM 596 C CA . GLN A 1 71 ? 2.188 4.442 10.461 1.00 94.50 71 GLN A CA 1
ATOM 597 C C . GLN A 1 71 ? 2.538 4.282 8.968 1.00 94.50 71 GLN A C 1
ATOM 599 O O . GLN A 1 71 ? 1.860 4.858 8.112 1.00 94.50 71 GLN A O 1
ATOM 604 N N . SER A 1 72 ? 3.556 3.481 8.638 1.00 94.31 72 SER A N 1
ATOM 605 C CA . SER A 1 72 ? 3.939 3.178 7.255 1.00 94.31 72 SER A CA 1
ATOM 606 C C . SER A 1 72 ? 2.851 2.384 6.535 1.00 94.31 72 SER A C 1
ATOM 608 O O . SER A 1 72 ? 2.454 2.772 5.437 1.00 94.31 72 SER A O 1
ATOM 610 N N . LEU A 1 73 ? 2.295 1.352 7.179 1.00 95.38 73 LEU A N 1
ATOM 611 C CA . LEU A 1 73 ? 1.176 0.577 6.639 1.00 95.38 73 LEU A CA 1
ATOM 612 C C . LEU A 1 73 ? -0.074 1.448 6.452 1.00 95.38 73 LEU A C 1
ATOM 614 O O . LEU A 1 73 ? -0.730 1.368 5.415 1.00 95.38 73 LEU A O 1
ATOM 618 N N . ALA A 1 74 ? -0.381 2.330 7.409 1.00 94.06 74 ALA A N 1
ATOM 619 C CA . ALA A 1 74 ? -1.504 3.263 7.286 1.00 94.06 74 ALA A CA 1
ATOM 620 C C . ALA A 1 74 ? -1.358 4.201 6.076 1.00 94.06 74 ALA A C 1
ATOM 622 O O . ALA A 1 74 ? -2.307 4.406 5.312 1.00 94.06 74 ALA A O 1
ATOM 623 N N . ASN A 1 75 ? -0.156 4.743 5.869 1.00 94.69 75 ASN A N 1
ATOM 624 C CA . ASN A 1 75 ? 0.147 5.583 4.712 1.00 94.69 75 ASN A CA 1
ATOM 625 C C . ASN A 1 75 ? 0.089 4.781 3.406 1.00 94.69 75 ASN A C 1
ATOM 627 O O . ASN A 1 75 ? -0.475 5.254 2.421 1.00 94.69 75 ASN A O 1
ATOM 631 N N . TRP A 1 76 ? 0.616 3.557 3.402 1.00 95.56 76 TRP A N 1
ATOM 632 C CA . TRP A 1 76 ? 0.575 2.676 2.242 1.00 95.56 76 TRP A CA 1
ATOM 633 C C . TRP A 1 76 ? -0.863 2.323 1.849 1.00 95.56 76 TRP A C 1
ATOM 635 O O . TRP A 1 76 ? -1.235 2.517 0.693 1.00 95.56 76 TRP A O 1
ATOM 645 N N . ALA A 1 77 ? -1.708 1.924 2.804 1.00 94.50 77 ALA A N 1
ATOM 646 C CA . ALA A 1 77 ? -3.123 1.636 2.572 1.00 94.50 77 ALA A CA 1
ATOM 647 C C . ALA A 1 77 ? -3.880 2.865 2.039 1.00 94.50 77 ALA A C 1
ATOM 649 O O . ALA A 1 77 ? -4.706 2.755 1.133 1.00 94.50 77 ALA A O 1
ATOM 650 N N . LYS A 1 78 ? -3.587 4.065 2.560 1.00 93.06 78 LYS A N 1
ATOM 651 C CA . LYS A 1 78 ? -4.117 5.324 2.010 1.00 93.06 78 LYS A CA 1
ATOM 652 C C . LYS A 1 78 ? -3.703 5.514 0.547 1.00 93.06 78 LYS A C 1
ATOM 654 O O . LYS A 1 78 ? -4.560 5.814 -0.281 1.00 93.06 78 LYS A O 1
ATOM 659 N N . ASN A 1 79 ? -2.428 5.308 0.228 1.00 93.69 79 ASN A N 1
ATOM 660 C CA . ASN A 1 79 ? -1.921 5.459 -1.135 1.00 93.69 79 ASN A CA 1
ATOM 661 C C . ASN A 1 79 ? -2.576 4.458 -2.098 1.00 93.69 79 ASN A C 1
ATOM 663 O O . ASN A 1 79 ? -2.939 4.856 -3.199 1.00 93.69 79 ASN A O 1
ATOM 667 N N . GLN A 1 80 ? -2.816 3.204 -1.686 1.00 94.62 80 GLN A N 1
ATOM 668 C CA . GLN A 1 80 ? -3.509 2.225 -2.539 1.00 94.62 80 GLN A CA 1
ATOM 669 C C . GLN A 1 80 ? -4.925 2.678 -2.913 1.00 94.62 80 GLN A C 1
ATOM 671 O O . GLN A 1 80 ? -5.332 2.546 -4.067 1.00 94.62 80 GLN A O 1
ATOM 676 N N . ARG A 1 81 ? -5.652 3.300 -1.977 1.00 92.56 81 ARG A N 1
ATOM 677 C CA . ARG A 1 81 ? -6.977 3.884 -2.251 1.00 92.56 81 ARG A CA 1
ATOM 678 C C . ARG A 1 81 ? -6.886 5.045 -3.247 1.00 92.56 81 ARG A C 1
ATOM 680 O O . ARG A 1 81 ? -7.666 5.102 -4.192 1.00 92.56 81 ARG A O 1
ATOM 687 N N . GLU A 1 82 ? -5.905 5.935 -3.097 1.00 90.88 82 GLU A N 1
ATOM 688 C CA . GLU A 1 82 ? -5.672 7.042 -4.042 1.00 90.88 82 GLU A CA 1
ATOM 689 C C . GLU A 1 82 ? -5.257 6.548 -5.438 1.00 90.88 82 GLU A C 1
ATOM 691 O O . GLU A 1 82 ? -5.721 7.067 -6.456 1.00 90.88 82 GLU A O 1
ATOM 696 N N . TYR A 1 83 ? -4.411 5.521 -5.509 1.00 92.69 83 TYR A N 1
ATOM 697 C CA . TYR A 1 83 ? -3.991 4.902 -6.763 1.00 92.69 83 TYR A CA 1
ATOM 698 C C . TYR A 1 83 ? -5.140 4.193 -7.473 1.00 92.69 83 TYR A C 1
ATOM 700 O O . TYR A 1 83 ? -5.250 4.306 -8.694 1.00 92.69 83 TYR A O 1
ATOM 708 N N . PHE A 1 84 ? -6.032 3.539 -6.734 1.00 91.00 84 PHE A N 1
ATOM 709 C CA . PHE A 1 84 ? -7.239 2.949 -7.299 1.00 91.00 84 PHE A CA 1
ATOM 710 C C . PHE A 1 84 ? -8.202 4.010 -7.846 1.00 91.00 84 PHE A C 1
ATOM 712 O O . PHE A 1 84 ? -8.733 3.858 -8.946 1.00 91.00 84 PHE A O 1
ATOM 719 N N . LEU A 1 85 ? -8.362 5.144 -7.151 1.00 89.00 85 LEU A N 1
ATOM 720 C CA . LEU A 1 85 ? -9.139 6.272 -7.676 1.00 89.00 85 LEU A CA 1
ATOM 721 C C . LEU A 1 85 ? -8.563 6.800 -8.993 1.00 89.00 85 LEU A C 1
ATOM 723 O O . LEU A 1 85 ? -9.328 7.092 -9.907 1.00 89.00 85 LEU A O 1
ATOM 727 N N . ARG A 1 86 ? -7.230 6.884 -9.122 1.00 86.25 86 ARG A N 1
ATOM 728 C CA . ARG A 1 86 ? -6.570 7.271 -10.382 1.00 86.25 86 ARG A CA 1
ATOM 729 C C . ARG A 1 86 ? -6.903 6.309 -11.520 1.00 86.25 86 ARG A C 1
ATOM 731 O O . ARG A 1 86 ? -7.242 6.790 -12.597 1.00 86.25 86 ARG A O 1
ATOM 738 N N . VAL A 1 87 ? -6.866 4.997 -11.261 1.00 87.12 87 VAL A N 1
ATOM 739 C CA . VAL A 1 87 ? -7.268 3.967 -12.236 1.00 87.12 87 VAL A CA 1
ATOM 740 C C . VAL A 1 87 ? -8.709 4.202 -12.692 1.00 87.12 87 VAL A C 1
ATOM 742 O O . VAL A 1 87 ? -8.963 4.273 -13.891 1.00 87.12 87 VAL A O 1
ATOM 745 N N . LYS A 1 88 ? -9.641 4.430 -11.756 1.00 84.44 88 LYS A N 1
ATOM 746 C CA . LYS A 1 88 ? -11.057 4.682 -12.076 1.00 84.44 88 LYS A CA 1
ATOM 747 C C . LYS A 1 88 ? -11.295 5.901 -12.962 1.00 84.44 88 LYS A C 1
ATOM 749 O O . LYS A 1 88 ? -12.181 5.870 -13.807 1.00 84.44 88 LYS A O 1
ATOM 754 N N . ILE A 1 89 ? -10.532 6.973 -12.762 1.00 84.31 89 ILE A N 1
ATOM 755 C CA . ILE A 1 89 ? -10.654 8.205 -13.559 1.00 84.31 89 ILE A CA 1
ATOM 756 C C . ILE A 1 89 ? -9.764 8.194 -14.813 1.00 84.31 89 ILE A C 1
ATOM 758 O O . ILE A 1 89 ? -9.560 9.244 -15.419 1.00 84.31 89 ILE A O 1
ATOM 762 N N . GLY A 1 90 ? -9.191 7.040 -15.177 1.00 83.75 90 GLY A N 1
ATOM 763 C CA . GLY A 1 90 ? -8.367 6.876 -16.378 1.00 83.75 90 GLY A CA 1
ATOM 764 C C . GLY A 1 90 ? -7.003 7.569 -16.316 1.00 83.75 90 GLY A C 1
ATOM 765 O O . GLY A 1 90 ? -6.387 7.812 -17.351 1.00 83.75 90 GLY A O 1
ATOM 766 N N . LYS A 1 91 ? -6.512 7.920 -15.121 1.00 84.62 91 LYS A N 1
ATOM 767 C CA . LYS A 1 91 ? -5.168 8.486 -14.944 1.00 84.62 91 LYS A CA 1
ATOM 768 C C . LYS A 1 91 ? -4.133 7.369 -14.770 1.00 84.62 91 LYS A C 1
ATOM 770 O O . LYS A 1 91 ? -4.448 6.347 -14.159 1.00 84.62 91 LYS A O 1
ATOM 775 N N . PRO A 1 92 ? -2.870 7.585 -15.192 1.00 88.06 92 PRO A N 1
ATOM 776 C CA . PRO A 1 92 ? -1.786 6.639 -14.929 1.00 88.06 92 PRO A CA 1
ATOM 777 C C . PRO A 1 92 ? -1.701 6.316 -13.438 1.00 88.06 92 PRO A C 1
ATOM 779 O O . PRO A 1 92 ? -1.914 7.213 -12.621 1.00 88.06 92 PRO A O 1
ATOM 782 N N . SER A 1 93 ? -1.375 5.081 -13.071 1.00 89.88 93 SER A N 1
ATOM 783 C CA . SER A 1 93 ? -1.293 4.634 -11.678 1.00 89.88 93 SER A CA 1
ATOM 784 C C . SER A 1 93 ? -0.249 3.520 -11.535 1.00 89.88 93 SER A C 1
ATOM 786 O O . SER A 1 93 ? -0.146 2.696 -12.439 1.00 89.88 93 SER A O 1
ATOM 788 N N . PRO A 1 94 ? 0.522 3.462 -10.429 1.00 87.12 94 PRO A N 1
ATOM 789 C CA . PRO A 1 94 ? 1.433 2.342 -10.156 1.00 87.12 94 PRO A CA 1
ATOM 790 C C . PRO A 1 94 ? 0.699 1.079 -9.665 1.00 87.12 94 PRO A C 1
ATOM 792 O O . PRO A 1 94 ? 1.317 0.031 -9.464 1.00 87.12 94 PRO A O 1
ATOM 795 N N . LEU A 1 95 ? -0.610 1.188 -9.424 1.00 89.75 95 LEU A N 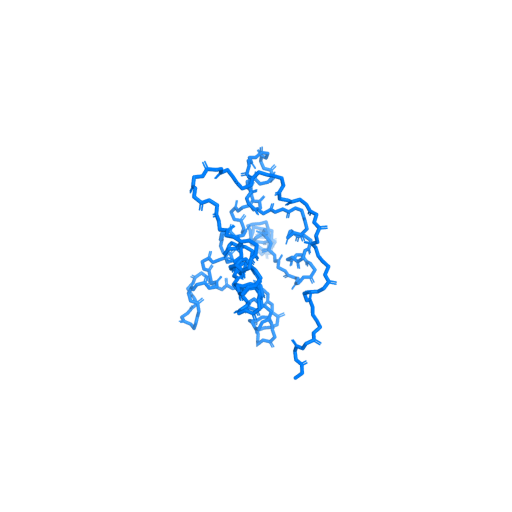1
ATOM 796 C CA . LEU A 1 95 ? -1.463 0.078 -9.036 1.00 89.75 95 LEU A CA 1
ATOM 797 C C . LEU A 1 95 ? -1.938 -0.651 -10.299 1.00 89.75 95 LEU A C 1
ATOM 799 O O . LEU A 1 95 ? -2.828 -0.175 -11.002 1.00 89.75 95 LEU A O 1
ATOM 803 N N . THR A 1 96 ? -1.297 -1.780 -10.594 1.00 89.69 96 THR A N 1
ATOM 804 C CA . THR A 1 96 ? -1.623 -2.649 -11.732 1.00 89.69 96 THR A CA 1
ATOM 805 C C . THR A 1 96 ? -2.875 -3.480 -11.453 1.00 89.69 96 THR A C 1
ATOM 807 O O . THR A 1 96 ? -3.258 -3.672 -10.301 1.00 89.69 96 THR A O 1
ATOM 810 N N . GLU A 1 97 ? -3.492 -4.033 -12.498 1.00 82.00 97 GLU A N 1
ATOM 811 C CA . GLU A 1 97 ? -4.672 -4.901 -12.369 1.00 82.00 97 GLU A CA 1
ATOM 812 C C . GLU A 1 97 ? -4.424 -6.103 -11.444 1.00 82.00 97 GLU A C 1
ATOM 814 O O . GLU A 1 97 ? -5.210 -6.357 -10.535 1.00 82.00 97 GLU A O 1
ATOM 819 N N . SER A 1 98 ? -3.279 -6.777 -11.584 1.00 85.00 98 SER A N 1
ATOM 820 C CA . SER A 1 98 ? -2.903 -7.891 -10.703 1.00 85.00 98 SER A CA 1
ATOM 821 C C . SER A 1 98 ? -2.825 -7.478 -9.229 1.00 85.00 98 SER A C 1
ATOM 823 O O . SER A 1 98 ? -3.264 -8.229 -8.362 1.00 85.00 98 SER A O 1
ATOM 825 N N . ARG A 1 99 ? -2.334 -6.268 -8.934 1.00 91.12 99 ARG A N 1
ATOM 826 C CA . ARG A 1 99 ? -2.277 -5.731 -7.568 1.00 91.12 99 ARG A CA 1
ATOM 827 C C . ARG A 1 99 ? -3.653 -5.366 -7.018 1.00 91.12 99 ARG A C 1
ATOM 829 O O . ARG A 1 99 ? -3.883 -5.519 -5.821 1.00 91.12 99 ARG A O 1
ATOM 836 N N . ILE A 1 100 ? -4.562 -4.899 -7.877 1.00 88.25 100 ILE A N 1
ATOM 837 C CA . ILE A 1 100 ? -5.966 -4.662 -7.511 1.00 88.25 100 ILE A CA 1
ATOM 838 C C . ILE A 1 100 ? -6.612 -5.982 -7.105 1.00 88.25 100 ILE A C 1
ATOM 840 O O . ILE A 1 100 ? -7.147 -6.064 -6.005 1.00 88.25 100 ILE A O 1
ATOM 844 N N . ILE A 1 101 ? -6.497 -7.010 -7.951 1.00 85.94 101 ILE A N 1
ATOM 845 C CA . ILE A 1 101 ? -7.040 -8.348 -7.683 1.00 85.94 101 ILE A CA 1
ATOM 846 C C . ILE A 1 101 ? -6.466 -8.896 -6.375 1.00 85.94 101 ILE A C 1
ATOM 848 O O . ILE A 1 101 ? -7.221 -9.273 -5.487 1.00 85.94 101 ILE A O 1
ATOM 852 N N . GLN A 1 102 ? -5.144 -8.839 -6.199 1.00 91.69 102 GLN A N 1
ATOM 853 C CA . GLN A 1 102 ? -4.481 -9.341 -4.996 1.00 91.69 102 GLN A CA 1
ATOM 854 C C . GLN A 1 102 ? -4.988 -8.664 -3.709 1.00 91.69 102 GLN A C 1
ATOM 856 O O . GLN A 1 102 ? -5.214 -9.325 -2.697 1.00 91.69 102 GLN A O 1
ATOM 861 N N . LEU A 1 103 ? -5.179 -7.343 -3.736 1.00 93.31 103 LEU A N 1
ATOM 862 C CA . LEU A 1 103 ? -5.746 -6.593 -2.615 1.00 93.31 103 LEU A CA 1
ATOM 863 C C . LEU A 1 103 ? -7.225 -6.933 -2.386 1.00 93.31 103 LEU A C 1
ATOM 865 O O . LEU A 1 103 ? -7.631 -7.130 -1.242 1.00 93.31 103 LEU A O 1
ATOM 869 N N . SER A 1 104 ? -8.022 -7.033 -3.449 1.00 90.00 104 SER A N 1
ATOM 870 C CA . SER A 1 104 ? -9.435 -7.412 -3.364 1.00 90.00 104 SER A CA 1
ATOM 871 C C . SER A 1 104 ? -9.622 -8.811 -2.776 1.00 90.00 104 SER A C 1
ATOM 873 O O . SER A 1 104 ? -10.419 -8.967 -1.854 1.00 90.00 104 SER A O 1
ATOM 875 N N . ASP A 1 105 ? -8.832 -9.793 -3.212 1.00 89.62 105 ASP A N 1
ATOM 876 C CA . ASP A 1 105 ? -8.846 -11.162 -2.679 1.00 89.62 105 ASP A CA 1
ATOM 877 C C . ASP A 1 105 ? -8.403 -11.204 -1.210 1.00 89.62 105 ASP A C 1
ATOM 879 O O . ASP A 1 105 ? -8.920 -11.974 -0.397 1.00 89.62 105 ASP A O 1
ATOM 883 N N . ALA A 1 106 ? -7.490 -10.309 -0.821 1.00 89.38 106 ALA A N 1
ATOM 884 C CA . ALA A 1 106 ? -7.120 -10.104 0.574 1.00 89.38 106 ALA A CA 1
ATOM 885 C C . ALA A 1 106 ? -8.227 -9.422 1.403 1.00 89.38 106 ALA A C 1
ATOM 887 O O . ALA A 1 106 ? -8.085 -9.309 2.622 1.00 89.38 106 ALA A O 1
ATOM 888 N N . GLY A 1 107 ? -9.347 -9.007 0.807 1.00 89.44 107 GLY A N 1
ATOM 889 C CA . GLY A 1 107 ? -10.434 -8.293 1.483 1.00 89.44 107 GLY A CA 1
ATOM 890 C C . GLY A 1 107 ? -10.114 -6.821 1.749 1.00 89.44 107 GLY A C 1
ATOM 891 O O . GLY A 1 107 ? -10.650 -6.226 2.681 1.00 89.44 107 GLY A O 1
ATOM 892 N N . PHE A 1 108 ? -9.197 -6.229 0.981 1.00 91.00 108 PHE A N 1
ATOM 893 C CA . PHE A 1 108 ? -8.890 -4.808 1.068 1.00 91.00 108 PHE A CA 1
ATOM 894 C C . PHE A 1 108 ? -9.977 -3.975 0.385 1.00 91.00 108 PHE A C 1
ATOM 896 O O . PHE A 1 108 ? -10.143 -3.993 -0.835 1.00 91.00 108 PHE A O 1
ATOM 903 N N . GLU A 1 109 ? -10.690 -3.182 1.180 1.00 86.38 109 GLU A N 1
ATOM 904 C CA . GLU A 1 109 ? -11.717 -2.281 0.673 1.00 86.38 109 GLU A CA 1
ATOM 905 C C . GLU A 1 109 ? -11.112 -0.958 0.178 1.00 86.38 109 GLU A C 1
ATOM 907 O O . GLU A 1 109 ? -10.619 -0.118 0.948 1.00 86.38 109 GLU A O 1
ATOM 912 N N . PHE A 1 110 ? -11.173 -0.755 -1.141 1.00 81.94 110 PHE A N 1
ATOM 913 C CA . PHE A 1 110 ? -10.693 0.466 -1.787 1.00 81.94 110 PHE A CA 1
ATOM 914 C C . PHE A 1 110 ? -11.634 1.667 -1.591 1.00 81.94 110 PHE A C 1
ATOM 916 O O . PHE A 1 110 ? -11.175 2.806 -1.487 1.00 81.94 110 PHE A O 1
ATOM 923 N N . GLU A 1 111 ? -12.945 1.432 -1.517 1.00 68.75 111 GLU A N 1
ATOM 924 C CA . GLU A 1 111 ? -13.986 2.468 -1.517 1.00 68.75 111 GLU A CA 1
ATOM 925 C C . GLU A 1 111 ? -14.622 2.670 -0.142 1.00 68.75 111 GLU A C 1
ATOM 927 O O . GLU A 1 111 ? -15.808 2.431 0.069 1.00 68.75 111 GLU A O 1
ATOM 932 N N . LEU A 1 112 ? -13.854 3.214 0.801 1.00 59.72 112 LEU A N 1
ATOM 933 C CA . LEU A 1 112 ? -14.400 3.564 2.117 1.00 59.72 112 LEU A CA 1
ATOM 934 C C . LEU A 1 112 ? -15.484 4.660 2.054 1.00 59.72 112 LEU A C 1
ATOM 936 O O . LEU A 1 112 ? -16.251 4.808 3.002 1.00 59.72 112 LEU A O 1
ATOM 940 N N . SER A 1 113 ? -15.553 5.455 0.976 1.00 54.41 113 SER A N 1
ATOM 941 C CA . SER A 1 113 ? -16.484 6.589 0.864 1.00 54.41 113 SER A CA 1
ATOM 942 C C . SER A 1 113 ? -17.909 6.194 0.484 1.00 54.41 113 SER A C 1
ATOM 944 O O . SER A 1 113 ? -18.838 6.873 0.915 1.00 54.41 113 SER A O 1
ATOM 946 N N . LYS A 1 114 ? -18.100 5.121 -0.297 1.00 49.81 114 LYS A N 1
ATOM 947 C CA . LYS A 1 114 ? -19.442 4.686 -0.713 1.00 49.81 114 LYS A CA 1
ATOM 948 C C . LYS A 1 114 ? -20.168 3.992 0.444 1.00 49.81 114 LYS A C 1
ATOM 950 O O . LYS A 1 114 ? -21.268 4.401 0.797 1.00 49.81 114 LYS A O 1
ATOM 955 N N . MET A 1 115 ? -19.463 3.103 1.152 1.00 45.59 115 MET A N 1
ATOM 956 C CA . MET A 1 115 ? -19.951 2.455 2.378 1.00 45.59 115 MET A CA 1
ATOM 957 C C . MET A 1 115 ? -20.302 3.463 3.484 1.00 45.59 115 MET A C 1
ATOM 959 O O . MET A 1 115 ? -21.367 3.371 4.083 1.00 45.59 115 MET A O 1
ATOM 963 N N . LYS A 1 116 ? -19.457 4.476 3.746 1.00 51.28 116 LYS A N 1
ATOM 964 C CA . LYS A 1 116 ? -19.735 5.470 4.807 1.00 51.28 116 LYS A CA 1
ATOM 965 C C . LYS A 1 116 ? -20.930 6.374 4.516 1.00 51.28 116 LYS A C 1
ATOM 967 O O . LYS A 1 116 ? -21.536 6.870 5.462 1.00 51.28 116 LYS A O 1
ATOM 972 N N . TRP A 1 117 ? -21.219 6.650 3.245 1.00 48.34 117 TRP A N 1
ATOM 973 C CA . TRP A 1 117 ? -22.382 7.449 2.865 1.00 48.34 117 TRP A CA 1
ATOM 974 C C . TRP A 1 117 ? -23.659 6.612 2.906 1.00 48.34 117 TRP A C 1
ATOM 976 O O . TRP A 1 117 ? -24.621 7.049 3.521 1.00 48.34 117 TRP A O 1
ATOM 986 N N . GLU A 1 118 ? -23.652 5.404 2.341 1.00 49.16 118 GLU A N 1
ATOM 987 C CA . GLU A 1 118 ? -24.827 4.522 2.311 1.00 49.16 118 GLU A CA 1
ATOM 988 C C . GLU A 1 118 ? -25.228 4.058 3.727 1.00 49.16 118 GLU A C 1
ATOM 990 O O . GLU A 1 118 ? -26.383 4.227 4.108 1.00 49.16 118 GLU A O 1
ATOM 995 N N . LEU A 1 119 ? -24.270 3.659 4.578 1.00 54.53 119 LEU A N 1
ATOM 996 C CA . LEU A 1 119 ? -24.535 3.314 5.988 1.00 54.53 119 LEU A CA 1
ATOM 997 C C . LEU A 1 119 ? -25.076 4.495 6.809 1.00 54.53 119 LEU A C 1
ATOM 999 O O . LEU A 1 119 ? -25.951 4.323 7.654 1.00 54.53 119 LEU A O 1
ATOM 1003 N N . ARG A 1 120 ? -24.561 5.709 6.578 1.00 54.72 120 ARG A N 1
ATOM 1004 C CA . ARG A 1 120 ? -25.025 6.915 7.284 1.00 54.72 120 ARG A CA 1
ATOM 1005 C C . ARG A 1 120 ? -26.370 7.407 6.750 1.00 54.72 120 ARG A C 1
ATOM 1007 O O . ARG A 1 120 ? -27.133 8.003 7.498 1.00 54.72 120 ARG A O 1
ATOM 1014 N N . TYR A 1 121 ? -26.647 7.180 5.471 1.00 59.09 121 TYR A N 1
ATOM 1015 C CA . TYR A 1 121 ? -27.911 7.522 4.834 1.00 59.09 121 TYR A CA 1
ATOM 1016 C C . TYR A 1 121 ? -29.044 6.616 5.322 1.00 59.09 121 TYR A C 1
ATOM 1018 O O . TYR A 1 121 ? -30.116 7.126 5.627 1.00 59.09 121 TYR A O 1
ATOM 1026 N N . ASP A 1 122 ? -28.806 5.314 5.482 1.00 62.25 122 ASP A N 1
ATOM 1027 C CA . ASP A 1 122 ? -29.823 4.395 6.005 1.00 62.25 122 ASP A CA 1
ATOM 1028 C C . ASP A 1 122 ? -30.148 4.664 7.486 1.00 62.25 122 ASP A C 1
ATOM 1030 O O . ASP A 1 122 ? -31.319 4.692 7.850 1.00 62.25 122 ASP A O 1
ATOM 1034 N N . GLN A 1 123 ? -29.160 5.038 8.309 1.00 58.84 123 GLN A N 1
ATOM 1035 C CA . GLN A 1 123 ? -29.391 5.507 9.689 1.00 58.84 123 GLN A CA 1
ATOM 1036 C C . GLN A 1 123 ? -30.214 6.805 9.785 1.00 58.84 123 GLN A C 1
ATOM 1038 O O . GLN A 1 123 ? -30.831 7.070 10.813 1.00 58.84 123 GLN A O 1
ATOM 1043 N N . LEU A 1 124 ? -30.212 7.636 8.738 1.00 55.88 124 LEU A N 1
ATOM 1044 C CA . LEU A 1 124 ? -30.975 8.888 8.687 1.00 55.88 124 LEU A CA 1
ATOM 1045 C C . LEU A 1 124 ? -32.403 8.704 8.155 1.00 55.88 124 LEU A C 1
ATOM 1047 O O . LEU A 1 124 ? -33.187 9.639 8.254 1.00 55.88 124 LEU A O 1
ATOM 1051 N N . LYS A 1 125 ? -32.737 7.540 7.583 1.00 60.69 125 LYS A N 1
ATOM 1052 C CA . LYS A 1 125 ? -34.105 7.203 7.148 1.00 60.69 125 LYS A CA 1
ATOM 1053 C C . LYS A 1 125 ? -34.956 6.571 8.249 1.00 60.69 125 LYS A C 1
ATOM 1055 O O . LYS A 1 125 ? -36.159 6.426 8.062 1.00 60.69 125 LYS A O 1
ATOM 1060 N N . GLU A 1 126 ? -34.331 6.135 9.340 1.00 55.72 126 GLU A N 1
ATOM 1061 C CA . GLU A 1 126 ? -35.011 5.526 10.491 1.00 55.72 126 GLU A CA 1
ATOM 1062 C C . GLU A 1 126 ? -35.439 6.552 11.562 1.00 55.72 126 GLU A C 1
ATOM 1064 O O . GLU A 1 126 ? -36.027 6.170 12.572 1.00 55.72 126 GLU A O 1
ATOM 1069 N N . PHE A 1 127 ? -35.188 7.846 11.326 1.00 45.62 127 PHE A N 1
ATOM 1070 C CA . PHE A 1 127 ? -35.718 8.982 12.091 1.00 45.62 127 PHE A CA 1
ATOM 1071 C C . PHE A 1 127 ? -36.659 9.817 11.220 1.00 45.62 127 PHE A C 1
ATOM 1073 O O . PHE A 1 127 ? -37.630 10.368 11.786 1.00 45.62 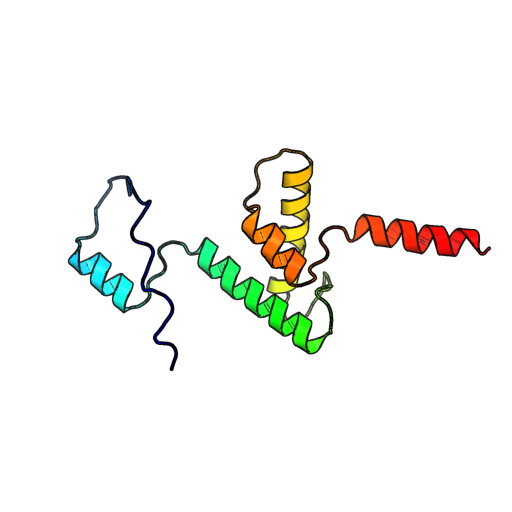127 PHE A O 1
#

Radius of gyration: 19.89 Å; chains: 1; bounding box: 66×33×39 Å

InterPro domains:
  IPR005114 Helicase-associated [PF03457] (41-108)

pLDDT: mean 75.23, std 19.94, range [27.12, 96.62]